Protein AF-A0A561TZQ8-F1 (afdb_monomer)

Foldseek 3Di:
DDPWDDDPPDDCVQPNTPDDDDDDQWQDAPCDDPCQVVLNRVPGPRTDGLNPDPPQHPPDPDHHGDDRPDDDDPD

Nearest PDB structures (foldseek):
  3s2e-assembly2_C  TM=8.878E-01  e=4.574E-02  Cupriavidus pinatubonensis JMP134
  6z42-assembly1_B  TM=8.289E-01  e=6.663E-02  Halomonas elongata DSM 2581
  6k3g-assembly1_B  TM=8.745E-01  e=9.707E-02  Catharanthus roseus
  1uuf-assembly1_A-2  TM=7.993E-01  e=2.221E-01  Escherichia coli K-12
  5h82-assembly1_A  TM=6.204E-01  e=1.414E-01  Catharanthus roseus

Secondary structure (DSSP, 8-state):
-------TTS-TTT--TT------SEEE--S-SHHHHTT-GGG-TT-EESSSSSSSSSSSS----PPPS------

InterPro domains:
  IPR011032 GroES-like superfamily [SSF50129] (5-61)
  IPR013154 Alcohol dehydrogenase-like, N-terminal [PF08240] (12-61)

pLDDT: mean 81.27, std 14.27, range [43.28, 95.56]

Solvent-accessible surface area (backbone atoms only — not comparable to full-atom values): 5190 Å² total; per-residue (Å²): 134,85,88,74,76,74,61,94,88,56,59,58,92,81,56,48,77,88,63,91,78,87,82,58,62,55,26,29,50,76,75,70,48,72,38,32,74,70,66,37,44,88,69,33,92,64,42,39,48,26,74,80,59,94,68,84,27,81,93,52,99,72,76,80,65,52,90,54,86,76,86,70,85,85,125

Mean predicted aligned error: 6.2 Å

Organism: NCBI:txid1181886

Sequence (75 aa):
MSWEAAGDAVDTSQIAVGDHVGVGAIAGSCMRCEFCLAGQPQFCARKHDTALRGHRGGFAHSERSSPCARWSPIS

Structure (mmCIF, N/CA/C/O backbone):
data_AF-A0A561TZQ8-F1
#
_entry.id   AF-A0A561TZQ8-F1
#
loop_
_atom_site.group_PDB
_atom_site.id
_atom_site.type_symbol
_atom_site.label_atom_id
_atom_site.label_alt_id
_atom_site.label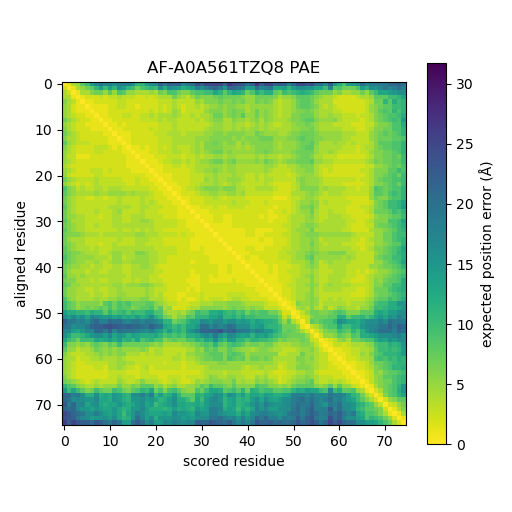_comp_id
_atom_site.label_asym_id
_atom_site.label_entity_id
_atom_site.label_seq_id
_atom_site.pdbx_PDB_ins_code
_atom_site.Cartn_x
_atom_site.Cartn_y
_atom_site.Cartn_z
_atom_site.occupancy
_atom_site.B_iso_or_equiv
_atom_site.auth_seq_id
_atom_site.auth_comp_id
_atom_site.auth_asym_id
_atom_site.auth_atom_id
_atom_site.pdbx_PDB_model_num
ATOM 1 N N . MET A 1 1 ? -24.558 -6.222 -8.548 1.00 48.91 1 MET A N 1
ATOM 2 C CA . MET A 1 1 ? -23.396 -6.992 -8.052 1.00 48.91 1 MET A CA 1
ATOM 3 C C . MET A 1 1 ? -22.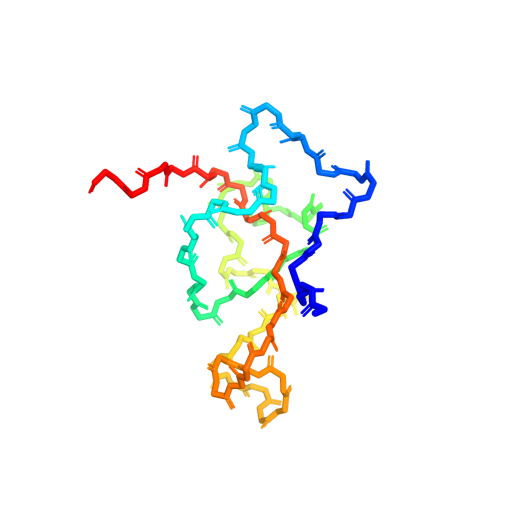345 -5.971 -7.651 1.00 48.91 1 MET A C 1
ATOM 5 O O . MET A 1 1 ? -21.920 -5.231 -8.529 1.00 48.91 1 MET A O 1
ATOM 9 N N . SER A 1 2 ? -22.033 -5.838 -6.357 1.00 69.19 2 SER A N 1
ATOM 10 C CA . SER A 1 2 ? -20.949 -4.947 -5.904 1.00 69.19 2 SER A CA 1
ATOM 11 C C . SER A 1 2 ? -19.608 -5.624 -6.201 1.00 69.19 2 SER A C 1
ATOM 13 O O . SER A 1 2 ? -19.477 -6.839 -6.049 1.00 69.19 2 SER A O 1
ATOM 15 N N . TRP A 1 3 ? -18.665 -4.850 -6.732 1.00 78.69 3 TRP A N 1
ATOM 16 C CA . TRP A 1 3 ? -17.329 -5.283 -7.156 1.00 78.69 3 TRP A CA 1
ATOM 17 C C . TRP A 1 3 ? -16.253 -4.926 -6.117 1.00 78.69 3 TRP A C 1
ATOM 19 O O . TRP A 1 3 ? -15.068 -5.175 -6.340 1.00 78.69 3 TRP A O 1
ATOM 29 N N . GLU A 1 4 ? -16.666 -4.360 -4.984 1.00 91.38 4 GLU A N 1
ATOM 30 C CA . GLU A 1 4 ? -15.803 -3.916 -3.896 1.00 91.38 4 GLU A CA 1
ATOM 31 C C . GLU A 1 4 ? -15.662 -5.029 -2.854 1.00 91.38 4 GLU A C 1
ATOM 33 O O . GLU A 1 4 ? -16.626 -5.719 -2.520 1.00 91.38 4 GLU A O 1
ATOM 38 N N . ALA A 1 5 ? -14.451 -5.219 -2.334 1.00 91.44 5 ALA A N 1
ATOM 39 C CA . ALA A 1 5 ? -14.185 -6.238 -1.328 1.00 91.44 5 ALA A CA 1
ATOM 40 C C . ALA A 1 5 ? -12.995 -5.850 -0.448 1.00 91.44 5 ALA A C 1
ATOM 42 O O . ALA A 1 5 ? -11.989 -5.341 -0.944 1.00 91.44 5 ALA A O 1
ATOM 43 N N . ALA A 1 6 ? -13.090 -6.173 0.841 1.00 91.19 6 ALA A N 1
ATOM 44 C CA . ALA A 1 6 ? -11.970 -6.167 1.772 1.00 91.19 6 ALA A CA 1
ATOM 45 C C . ALA A 1 6 ? -11.470 -7.607 1.967 1.00 91.19 6 ALA A C 1
ATOM 47 O O . ALA A 1 6 ? -12.270 -8.538 2.048 1.00 91.19 6 ALA A O 1
ATOM 48 N N . GLY A 1 7 ? -10.150 -7.802 2.000 1.00 89.12 7 GLY A N 1
ATOM 49 C CA . GLY A 1 7 ? -9.569 -9.106 2.332 1.00 89.12 7 GLY A CA 1
ATOM 50 C C . GLY A 1 7 ? -9.634 -9.383 3.834 1.00 89.12 7 GLY A C 1
ATOM 51 O O . GLY A 1 7 ? -9.655 -8.447 4.626 1.00 89.12 7 GLY A O 1
ATOM 52 N N . ASP A 1 8 ? -9.572 -10.653 4.231 1.00 92.38 8 ASP A N 1
ATOM 53 C CA . ASP A 1 8 ? -9.752 -11.079 5.634 1.00 92.38 8 ASP A CA 1
ATOM 54 C C . ASP A 1 8 ? -8.745 -10.462 6.623 1.00 92.38 8 ASP A C 1
ATOM 56 O O . ASP A 1 8 ? -9.007 -10.376 7.817 1.00 92.38 8 ASP A O 1
ATOM 60 N N . ALA A 1 9 ? -7.579 -10.035 6.129 1.00 88.75 9 ALA A N 1
ATOM 61 C CA . ALA A 1 9 ? -6.530 -9.407 6.931 1.00 88.75 9 ALA A CA 1
ATOM 62 C C . ALA A 1 9 ? -6.665 -7.873 7.046 1.00 88.75 9 ALA A C 1
ATOM 64 O O . ALA A 1 9 ? -5.789 -7.231 7.625 1.00 88.75 9 ALA A O 1
ATOM 65 N N . VAL A 1 10 ? -7.699 -7.269 6.451 1.00 88.06 10 VAL A N 1
ATOM 66 C CA . VAL A 1 10 ? -7.932 -5.819 6.505 1.00 88.06 10 VAL A CA 1
ATOM 67 C C . VAL A 1 10 ? -8.590 -5.449 7.831 1.00 88.06 10 VAL A C 1
ATOM 69 O O . VAL 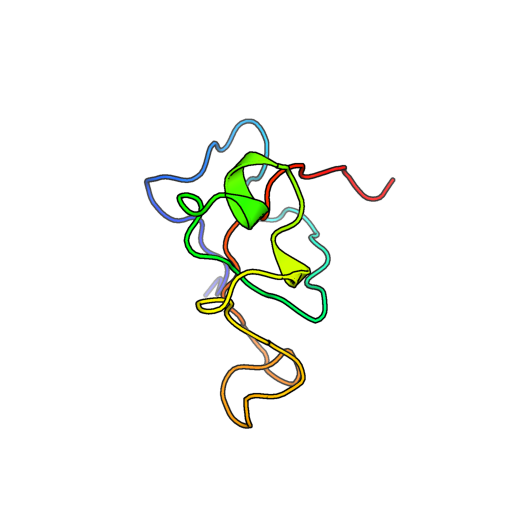A 1 10 ? -9.607 -6.022 8.217 1.00 88.06 10 VAL A O 1
ATOM 72 N N . ASP A 1 11 ? -8.030 -4.451 8.513 1.00 89.50 11 ASP A N 1
ATOM 73 C CA . ASP A 1 11 ? -8.664 -3.842 9.679 1.00 89.50 11 ASP A CA 1
ATOM 74 C C . ASP A 1 11 ? -9.837 -2.953 9.240 1.00 89.50 11 ASP A C 1
ATOM 76 O O . ASP A 1 11 ? -9.660 -1.814 8.799 1.00 89.50 11 ASP A O 1
ATOM 80 N N . THR A 1 12 ? -11.048 -3.493 9.377 1.00 89.25 12 THR A N 1
ATOM 81 C CA . THR A 1 12 ? -12.298 -2.820 8.987 1.00 89.25 12 THR A CA 1
ATOM 82 C C . THR A 1 12 ? -12.651 -1.602 9.839 1.00 89.25 12 THR A C 1
ATOM 84 O O . THR A 1 12 ? -13.535 -0.841 9.457 1.00 89.25 12 THR A O 1
ATOM 87 N N . SER A 1 13 ? -11.955 -1.372 10.959 1.00 89.12 13 SER A N 1
ATOM 88 C CA . SER A 1 13 ? -12.097 -0.127 11.725 1.00 89.12 13 SER A CA 1
ATOM 89 C C . SER A 1 13 ? -11.357 1.054 11.088 1.00 89.12 13 SER A C 1
ATOM 91 O O . SER A 1 13 ? -11.653 2.203 11.410 1.00 89.12 13 SER A O 1
ATOM 93 N N . GLN A 1 14 ? -10.410 0.776 10.184 1.00 86.12 14 GLN A N 1
ATOM 94 C CA . GLN A 1 14 ? -9.653 1.788 9.446 1.00 86.12 14 GLN A CA 1
ATOM 95 C C . GLN A 1 14 ? -10.149 1.951 8.010 1.00 86.12 14 GLN A C 1
ATOM 97 O O . GLN A 1 14 ? -10.173 3.069 7.511 1.00 86.12 14 GLN A O 1
ATOM 102 N N . ILE A 1 15 ? -10.490 0.847 7.335 1.00 87.12 15 ILE A N 1
ATOM 103 C CA . ILE A 1 15 ? -10.956 0.855 5.943 1.00 87.12 15 ILE A CA 1
ATOM 104 C C . ILE A 1 15 ? -12.047 -0.203 5.775 1.00 87.12 15 ILE A C 1
ATOM 106 O O . ILE A 1 15 ? -11.790 -1.396 5.956 1.00 87.12 15 ILE A O 1
ATOM 110 N N . ALA A 1 16 ? -13.239 0.216 5.369 1.00 89.69 16 ALA A N 1
ATOM 111 C CA . ALA A 1 16 ? -14.389 -0.641 5.122 1.00 89.69 16 ALA A CA 1
ATOM 112 C C . ALA A 1 16 ? -14.799 -0.651 3.640 1.00 89.69 16 ALA A C 1
ATOM 114 O O . ALA A 1 16 ? -14.410 0.194 2.834 1.00 89.69 16 ALA A O 1
ATOM 115 N N . VAL A 1 17 ? -15.607 -1.644 3.258 1.00 92.44 17 VAL A N 1
ATOM 116 C CA . VAL A 1 17 ? -16.220 -1.676 1.923 1.00 92.44 17 VAL A CA 1
ATOM 117 C C . VAL A 1 17 ? -17.160 -0.477 1.778 1.00 92.44 17 VAL A C 1
ATOM 119 O O . VAL A 1 17 ? -18.031 -0.277 2.621 1.00 92.44 17 VAL A O 1
ATOM 122 N N . GLY A 1 18 ? -16.990 0.286 0.697 1.00 92.00 18 GLY A N 1
ATOM 123 C CA . GLY A 1 18 ? -17.712 1.534 0.435 1.00 92.00 18 GLY A CA 1
ATOM 124 C C . GLY A 1 18 ? -16.900 2.800 0.728 1.00 92.00 18 GLY A C 1
ATOM 125 O O . GLY A 1 18 ? -17.305 3.877 0.295 1.00 92.00 18 GLY A O 1
ATOM 126 N N . ASP A 1 19 ? -15.746 2.688 1.394 1.00 90.56 19 ASP A N 1
ATOM 127 C CA . ASP A 1 19 ? -14.861 3.833 1.607 1.00 90.56 19 ASP A CA 1
ATOM 128 C C . ASP A 1 19 ? -14.194 4.279 0.301 1.00 90.56 19 ASP A C 1
ATOM 130 O O . ASP A 1 19 ? -13.678 3.476 -0.484 1.00 90.56 19 ASP A O 1
ATOM 134 N N . HIS A 1 20 ? -14.136 5.595 0.094 1.00 89.31 20 HIS A N 1
ATOM 135 C CA . HIS A 1 20 ? -13.344 6.180 -0.979 1.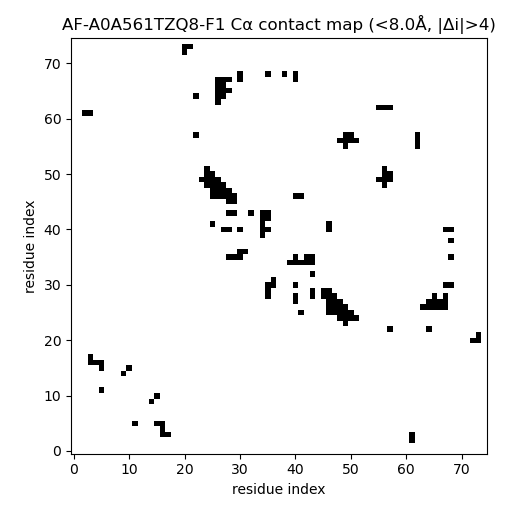00 89.31 20 HIS A CA 1
ATOM 136 C C . HIS A 1 20 ? -11.867 6.213 -0.581 1.00 89.31 20 HIS A C 1
ATOM 138 O O . HIS A 1 20 ? -11.482 6.844 0.403 1.00 89.31 20 HIS A O 1
ATOM 144 N N . VAL A 1 21 ? -11.024 5.555 -1.376 1.00 88.06 21 VAL A N 1
ATOM 145 C CA . VAL A 1 21 ? -9.577 5.480 -1.147 1.00 88.06 21 VAL A CA 1
ATOM 146 C C . VAL A 1 21 ? -8.806 5.937 -2.379 1.00 88.06 21 VAL A C 1
ATOM 148 O O . VAL A 1 21 ? -9.201 5.678 -3.513 1.00 88.06 21 VAL A O 1
ATOM 151 N N . GLY A 1 22 ? -7.685 6.622 -2.156 1.00 85.94 22 GLY A N 1
ATOM 152 C CA . GLY A 1 22 ? -6.752 6.985 -3.218 1.00 85.94 22 GLY A CA 1
ATOM 153 C C . GLY A 1 22 ? -5.708 5.891 -3.427 1.00 85.94 22 GLY A C 1
ATOM 154 O O . GLY A 1 22 ? -5.030 5.495 -2.478 1.00 85.94 22 GLY A O 1
ATOM 155 N N . VAL A 1 23 ? -5.533 5.440 -4.668 1.00 86.38 23 VAL A N 1
ATOM 156 C CA . VAL A 1 23 ? -4.456 4.518 -5.049 1.00 86.38 23 VAL A CA 1
ATOM 157 C C . VAL A 1 23 ? -3.378 5.298 -5.797 1.00 86.38 23 VAL A C 1
ATOM 159 O O . VAL A 1 23 ? -3.617 5.890 -6.847 1.00 86.38 23 VAL A O 1
ATOM 162 N N . GLY A 1 24 ? -2.177 5.341 -5.217 1.00 85.50 24 GLY A N 1
ATOM 163 C CA . GLY A 1 24 ? -1.025 6.027 -5.800 1.00 85.50 24 GLY A CA 1
ATOM 164 C C . GLY A 1 24 ? -0.275 5.172 -6.822 1.00 85.50 24 GLY A C 1
ATOM 165 O O . GLY A 1 24 ? -0.720 4.098 -7.219 1.00 85.50 24 GLY A O 1
ATOM 166 N N . ALA A 1 25 ? 0.930 5.616 -7.198 1.00 86.31 25 ALA A N 1
ATOM 167 C CA . ALA A 1 25 ? 1.809 4.906 -8.138 1.00 86.31 25 ALA A CA 1
ATOM 168 C C . ALA A 1 25 ? 2.246 3.503 -7.662 1.00 86.31 25 ALA A C 1
ATOM 170 O O . ALA A 1 25 ? 2.743 2.701 -8.456 1.00 86.31 25 ALA A O 1
ATOM 171 N N . ILE A 1 26 ? 2.071 3.214 -6.370 1.00 87.50 26 ILE A N 1
ATOM 172 C CA . ILE A 1 26 ? 2.436 1.963 -5.714 1.00 87.50 26 ILE A CA 1
ATOM 173 C C . ILE A 1 26 ? 1.189 1.415 -5.019 1.00 87.50 26 ILE A C 1
ATOM 175 O O . ILE A 1 26 ? 0.686 2.028 -4.083 1.00 87.50 26 ILE A O 1
ATOM 179 N N . ALA A 1 27 ? 0.726 0.246 -5.458 1.00 87.75 27 ALA A N 1
ATOM 180 C CA . ALA A 1 27 ? -0.389 -0.493 -4.866 1.00 87.75 27 ALA A CA 1
ATOM 181 C C . ALA A 1 27 ? 0.042 -1.417 -3.721 1.00 87.75 27 ALA A C 1
ATOM 183 O O . ALA A 1 27 ? -0.801 -2.035 -3.085 1.00 87.75 27 ALA A O 1
ATOM 184 N N . GLY A 1 28 ? 1.339 -1.596 -3.466 1.00 89.00 28 GLY A N 1
ATOM 185 C CA . GLY A 1 28 ? 1.777 -2.470 -2.382 1.00 89.00 28 GLY A CA 1
ATOM 186 C C . GLY A 1 28 ? 3.282 -2.624 -2.255 1.00 89.00 28 GLY A C 1
ATOM 187 O O . GLY A 1 28 ? 4.045 -2.313 -3.169 1.00 89.00 28 GLY A O 1
ATOM 188 N N . SER A 1 29 ? 3.719 -3.156 -1.116 1.00 90.50 29 SER A N 1
ATOM 189 C CA . SER A 1 29 ? 5.121 -3.485 -0.837 1.00 90.50 29 SER A CA 1
ATOM 190 C C . SER A 1 29 ? 5.229 -4.783 -0.029 1.00 90.50 29 SER A C 1
ATOM 192 O O . SER A 1 29 ? 4.218 -5.359 0.367 1.00 90.50 29 SER A O 1
ATOM 194 N N . CYS A 1 30 ? 6.447 -5.275 0.222 1.00 92.06 30 CYS A N 1
ATOM 195 C CA . CYS A 1 30 ? 6.636 -6.536 0.952 1.00 92.06 30 CYS A CA 1
ATOM 196 C C . CYS A 1 30 ? 6.375 -6.439 2.464 1.00 92.06 30 CYS A C 1
ATOM 198 O O . CYS A 1 30 ? 6.315 -7.478 3.124 1.00 92.06 30 CYS A O 1
ATOM 200 N N . MET A 1 31 ? 6.285 -5.216 3.003 1.00 90.06 31 MET A N 1
ATOM 201 C CA . MET A 1 31 ? 6.036 -4.910 4.419 1.00 90.06 31 MET A CA 1
ATOM 202 C C . MET A 1 31 ? 7.024 -5.555 5.409 1.00 90.06 31 MET A C 1
ATOM 204 O O . MET A 1 31 ? 6.713 -5.707 6.584 1.00 90.06 31 MET A O 1
ATOM 208 N N . ARG A 1 32 ? 8.222 -5.941 4.945 1.00 93.00 32 ARG A N 1
ATOM 209 C CA . ARG A 1 32 ? 9.218 -6.652 5.772 1.00 93.00 32 ARG A CA 1
ATOM 210 C C . ARG A 1 32 ? 10.678 -6.249 5.564 1.00 93.00 32 ARG A C 1
ATOM 212 O O . ARG A 1 32 ? 11.521 -6.663 6.347 1.00 93.00 32 ARG A O 1
ATOM 219 N N . CYS A 1 33 ? 11.007 -5.531 4.489 1.00 94.69 33 CYS A N 1
ATOM 220 C CA . CYS A 1 33 ? 12.381 -5.076 4.262 1.00 94.69 33 CYS A CA 1
ATOM 221 C C . CYS A 1 33 ? 12.665 -3.790 5.044 1.00 94.69 33 CYS A C 1
ATOM 223 O O . CYS A 1 33 ? 11.733 -3.097 5.448 1.00 94.69 33 CYS A O 1
ATOM 225 N N . GLU A 1 34 ? 13.941 -3.441 5.185 1.00 95.56 34 GLU A N 1
ATOM 226 C CA . GLU A 1 34 ? 14.399 -2.235 5.890 1.00 95.56 34 GLU A CA 1
ATOM 227 C C . GLU A 1 34 ? 13.679 -0.961 5.433 1.00 95.56 34 GLU A C 1
ATOM 229 O O . GLU A 1 34 ? 13.180 -0.217 6.266 1.00 95.56 34 GLU A O 1
ATOM 234 N N . PHE A 1 35 ? 13.493 -0.770 4.124 1.00 94.06 35 PHE A N 1
ATOM 235 C CA . PHE A 1 35 ? 12.749 0.373 3.592 1.00 94.06 35 PHE A CA 1
ATOM 236 C C . PHE A 1 35 ? 11.277 0.375 4.004 1.00 94.06 35 PHE A C 1
ATOM 238 O O . PHE A 1 35 ? 10.746 1.412 4.380 1.00 94.06 35 PHE A O 1
ATOM 245 N N . CYS A 1 36 ? 10.600 -0.777 3.970 1.00 91.38 36 CYS A N 1
ATOM 246 C CA . CYS A 1 36 ? 9.206 -0.861 4.403 1.00 91.38 36 CYS A CA 1
ATOM 247 C C . CYS A 1 36 ? 9.073 -0.565 5.900 1.00 91.38 36 CYS A C 1
ATOM 249 O O . CYS A 1 36 ? 8.182 0.182 6.295 1.00 91.38 36 CYS A O 1
ATOM 251 N N . LEU A 1 37 ? 9.966 -1.128 6.718 1.00 90.75 37 LEU A N 1
ATOM 252 C CA . LEU A 1 37 ? 9.965 -0.936 8.169 1.00 90.75 37 LEU A CA 1
ATOM 253 C C . LEU A 1 37 ? 10.366 0.494 8.561 1.00 90.75 37 LEU A C 1
ATOM 255 O O . LEU A 1 37 ? 9.860 1.018 9.547 1.00 90.75 37 LEU A O 1
ATOM 259 N N . ALA A 1 38 ? 11.198 1.153 7.752 1.00 92.75 38 ALA A N 1
ATOM 260 C CA . ALA A 1 38 ? 11.552 2.564 7.892 1.00 92.75 38 ALA A CA 1
ATOM 261 C C . ALA A 1 38 ? 10.463 3.531 7.379 1.00 92.75 38 ALA A C 1
ATOM 263 O O . ALA A 1 38 ? 10.677 4.741 7.371 1.00 92.75 38 ALA A O 1
ATOM 264 N N . GLY A 1 39 ? 9.307 3.032 6.921 1.00 90.12 39 GLY A N 1
ATOM 265 C CA . GLY A 1 39 ? 8.233 3.874 6.379 1.00 90.12 39 GLY A CA 1
ATOM 266 C C . GLY A 1 39 ? 8.536 4.451 4.992 1.00 90.12 39 GLY A C 1
ATOM 267 O O . GLY A 1 39 ? 7.953 5.455 4.597 1.00 90.12 39 GLY A O 1
ATOM 268 N N . GLN A 1 40 ? 9.438 3.818 4.241 1.00 91.94 40 GLN A N 1
ATOM 269 C CA . GLN A 1 40 ? 9.850 4.203 2.890 1.00 91.94 40 GLN A CA 1
ATOM 270 C C . GLN A 1 40 ? 9.530 3.111 1.843 1.00 91.94 40 GLN A C 1
ATOM 272 O O . GLN A 1 40 ? 10.418 2.660 1.108 1.00 91.94 40 GLN A O 1
ATOM 277 N N . PRO A 1 41 ? 8.270 2.647 1.730 1.00 88.25 41 PRO A N 1
ATOM 278 C CA . PRO A 1 41 ? 7.899 1.549 0.834 1.00 88.25 41 PRO A CA 1
ATOM 279 C C . PRO A 1 41 ? 8.191 1.825 -0.654 1.00 88.25 41 PRO A C 1
ATOM 281 O O . PRO A 1 41 ? 8.322 0.874 -1.425 1.00 88.25 41 PRO A O 1
ATOM 284 N N . GLN A 1 42 ? 8.380 3.085 -1.064 1.00 89.19 42 GLN A N 1
ATOM 285 C CA . GLN A 1 42 ? 8.783 3.466 -2.424 1.00 89.19 42 GLN A CA 1
ATOM 286 C C . GLN A 1 42 ? 10.131 2.881 -2.870 1.00 89.19 42 GLN A C 1
ATOM 288 O O . GLN A 1 42 ? 10.338 2.603 -4.059 1.00 89.19 42 GLN A O 1
ATOM 293 N N . PHE A 1 43 ? 11.027 2.623 -1.915 1.00 92.69 43 PHE A N 1
ATOM 294 C CA . PHE A 1 43 ? 12.336 2.020 -2.170 1.00 92.69 43 PHE A CA 1
ATOM 295 C C . PHE A 1 43 ? 12.321 0.493 -2.061 1.00 92.69 43 PHE A C 1
ATOM 297 O O . PHE A 1 43 ? 13.338 -0.158 -2.288 1.00 92.69 43 PHE A O 1
ATOM 304 N N . CYS A 1 44 ? 11.166 -0.118 -1.781 1.00 91.88 44 CYS A N 1
ATOM 305 C CA . CYS A 1 44 ? 11.049 -1.567 -1.770 1.00 91.88 44 CYS A CA 1
ATOM 306 C C . CYS A 1 44 ? 11.348 -2.141 -3.166 1.00 91.88 44 CYS A C 1
ATOM 308 O O . CYS A 1 44 ? 10.681 -1.815 -4.151 1.00 91.88 44 CYS A O 1
ATOM 310 N N . ALA A 1 45 ? 12.310 -3.063 -3.249 1.00 92.69 45 ALA A N 1
ATOM 311 C CA . ALA A 1 45 ? 12.625 -3.789 -4.484 1.00 92.69 45 ALA A CA 1
ATOM 312 C C . ALA A 1 45 ? 11.487 -4.727 -4.940 1.00 92.69 45 ALA A C 1
ATOM 314 O O . ALA A 1 45 ? 11.452 -5.173 -6.084 1.00 92.69 45 ALA A O 1
ATOM 315 N N . ARG A 1 46 ? 10.551 -5.042 -4.035 1.00 91.06 46 ARG A N 1
ATOM 316 C CA . ARG A 1 46 ? 9.397 -5.929 -4.251 1.00 91.06 46 ARG A CA 1
ATOM 317 C C . ARG A 1 46 ? 8.069 -5.162 -4.287 1.00 91.06 46 ARG 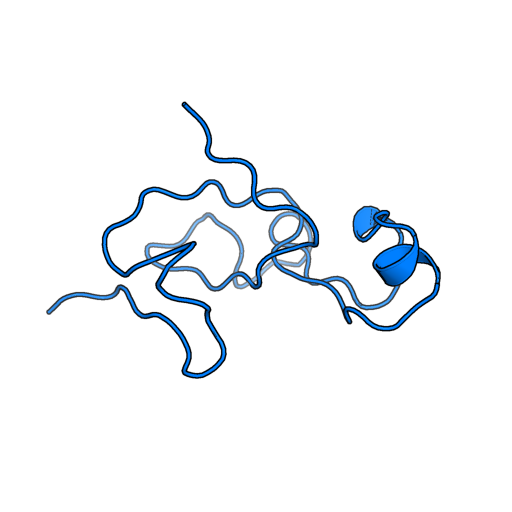A C 1
ATOM 319 O O . ARG A 1 46 ? 7.032 -5.750 -3.996 1.00 91.06 46 ARG A O 1
ATOM 326 N N . LYS A 1 47 ? 8.097 -3.861 -4.593 1.00 89.06 47 LYS A N 1
ATOM 327 C CA . LYS A 1 47 ? 6.881 -3.052 -4.713 1.00 89.06 47 LYS A CA 1
ATOM 328 C C . LYS A 1 47 ? 6.002 -3.486 -5.890 1.00 89.06 47 LYS A C 1
ATOM 330 O O . LYS A 1 47 ? 6.487 -4.007 -6.896 1.00 89.06 47 LYS A O 1
ATOM 335 N N . HIS A 1 48 ? 4.703 -3.262 -5.739 1.00 87.12 48 HIS A N 1
ATOM 336 C CA . HIS A 1 48 ? 3.695 -3.438 -6.774 1.00 87.12 48 HIS A CA 1
ATOM 337 C C . HIS A 1 48 ? 3.357 -2.073 -7.372 1.00 87.12 48 HIS A C 1
ATOM 339 O O . HIS A 1 48 ? 2.584 -1.321 -6.788 1.00 87.12 48 HIS A O 1
ATOM 345 N N . ASP A 1 49 ? 3.950 -1.744 -8.518 1.00 84.88 49 ASP A N 1
ATOM 346 C CA . ASP A 1 49 ? 3.699 -0.475 -9.207 1.00 84.88 49 ASP A CA 1
ATOM 347 C C . ASP A 1 49 ? 2.389 -0.531 -10.007 1.00 84.88 49 ASP A C 1
ATOM 349 O O . ASP A 1 49 ? 2.215 -1.407 -10.858 1.00 84.88 49 ASP A O 1
ATOM 353 N N . THR A 1 50 ? 1.488 0.424 -9.777 1.00 78.44 50 THR A N 1
ATOM 354 C CA . THR A 1 50 ? 0.262 0.606 -10.578 1.00 78.44 50 THR A CA 1
ATOM 355 C C . THR A 1 50 ? 0.545 1.359 -11.873 1.00 78.44 50 THR A C 1
ATOM 357 O O . THR A 1 50 ? -0.106 1.113 -12.885 1.00 78.44 50 THR A O 1
ATOM 360 N N . ALA A 1 51 ? 1.541 2.252 -11.860 1.00 71.06 51 ALA A N 1
ATOM 361 C CA . ALA A 1 51 ? 1.850 3.137 -12.980 1.00 71.06 51 ALA A CA 1
ATOM 362 C C . ALA A 1 51 ? 2.765 2.499 -14.042 1.00 71.06 51 ALA A C 1
ATOM 364 O O . ALA A 1 51 ? 2.699 2.868 -15.210 1.00 71.06 51 ALA A O 1
ATOM 365 N N . LEU A 1 52 ? 3.633 1.555 -13.654 1.00 66.81 52 LEU A N 1
ATOM 366 C CA . LEU 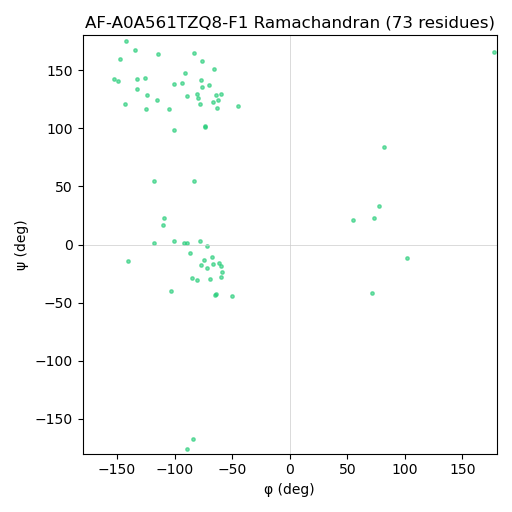A 1 52 ? 4.787 1.148 -14.475 1.00 66.81 52 LEU A CA 1
ATOM 367 C C . LEU A 1 52 ? 4.785 -0.325 -14.927 1.00 66.81 52 LEU A C 1
ATOM 369 O O . LEU A 1 52 ? 5.722 -0.747 -15.600 1.00 66.81 52 LEU A O 1
ATOM 373 N N . ARG A 1 53 ? 3.760 -1.130 -14.598 1.00 62.03 53 ARG A N 1
ATOM 374 C CA . ARG A 1 53 ? 3.738 -2.585 -14.892 1.00 62.03 53 ARG A CA 1
ATOM 375 C C . ARG A 1 53 ? 2.747 -3.063 -15.963 1.00 62.03 53 ARG A C 1
ATOM 377 O O . ARG A 1 53 ? 2.509 -4.264 -16.062 1.00 62.03 53 ARG A O 1
ATOM 384 N N . GLY A 1 54 ? 2.225 -2.166 -16.803 1.00 61.78 54 GLY A N 1
ATOM 385 C CA . GLY A 1 54 ? 1.516 -2.488 -18.056 1.00 61.78 54 GLY A CA 1
ATOM 386 C C . GLY A 1 54 ? 0.113 -3.104 -17.922 1.00 61.78 54 GLY A C 1
ATOM 387 O O . GLY A 1 54 ? -0.793 -2.710 -18.650 1.00 61.78 54 GLY A O 1
ATOM 388 N N . HIS A 1 55 ? -0.104 -4.037 -16.991 1.00 56.78 55 HIS A N 1
ATOM 389 C CA . HIS A 1 55 ? -1.382 -4.720 -16.767 1.00 56.78 55 HIS A CA 1
ATOM 390 C C . HIS A 1 55 ? -1.703 -4.716 -15.264 1.00 56.78 55 HIS A C 1
ATOM 392 O O . HIS A 1 55 ? -0.840 -5.082 -14.466 1.00 56.78 55 HIS A O 1
ATOM 398 N N . ARG A 1 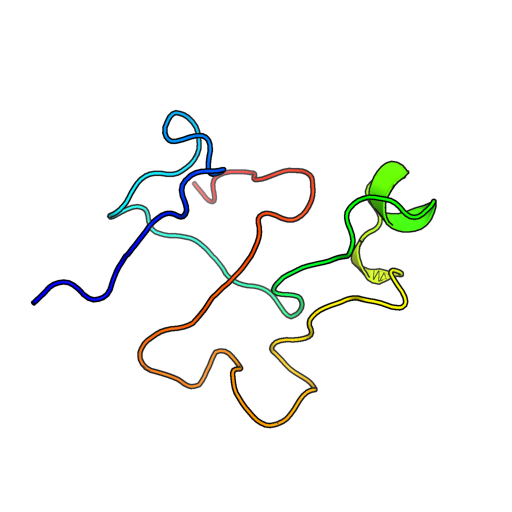56 ? -2.949 -4.369 -14.889 1.00 65.25 56 ARG A N 1
ATOM 399 C CA . ARG A 1 56 ? -3.437 -4.184 -13.494 1.00 65.25 56 ARG A CA 1
ATOM 400 C C . ARG A 1 56 ? -3.031 -2.858 -12.820 1.00 65.25 56 ARG A C 1
ATOM 402 O O . ARG A 1 56 ? -2.808 -2.829 -11.614 1.00 65.25 56 ARG A O 1
ATOM 409 N N . GLY A 1 57 ? -2.922 -1.787 -13.605 1.00 72.19 57 GLY A N 1
ATOM 410 C CA . GLY A 1 57 ? -2.865 -0.412 -13.095 1.00 72.19 57 GLY A CA 1
ATOM 411 C C . GLY A 1 57 ? -4.258 0.214 -12.957 1.00 72.19 57 GLY A C 1
ATOM 412 O O . GLY A 1 57 ? -5.255 -0.439 -13.259 1.00 72.19 57 GLY A O 1
ATOM 413 N N . GLY A 1 58 ? -4.314 1.495 -12.587 1.00 75.94 58 GLY A N 1
ATOM 414 C CA . GLY A 1 58 ? -5.572 2.208 -12.307 1.00 75.94 58 GLY A CA 1
ATOM 415 C C . GLY A 1 58 ? -6.454 2.551 -13.511 1.00 75.94 58 GLY A C 1
ATOM 416 O O . GLY A 1 58 ? -7.545 3.081 -13.345 1.00 75.94 58 GLY A O 1
ATOM 417 N N . PHE A 1 59 ? -6.044 2.216 -14.738 1.00 82.75 59 PHE A N 1
ATOM 418 C CA . PHE A 1 59 ? -6.898 2.322 -15.929 1.00 82.75 59 PHE A CA 1
ATOM 419 C C . PHE A 1 59 ? -7.798 1.082 -16.073 1.00 82.75 59 PHE A C 1
ATOM 421 O O . PHE A 1 59 ? -7.761 0.378 -17.084 1.00 82.75 59 PHE A O 1
ATOM 428 N N . ALA A 1 60 ? -8.563 0.776 -15.027 1.00 82.25 60 ALA A N 1
ATOM 429 C CA . ALA A 1 60 ? -9.464 -0.369 -14.946 1.00 82.25 60 ALA A CA 1
ATOM 4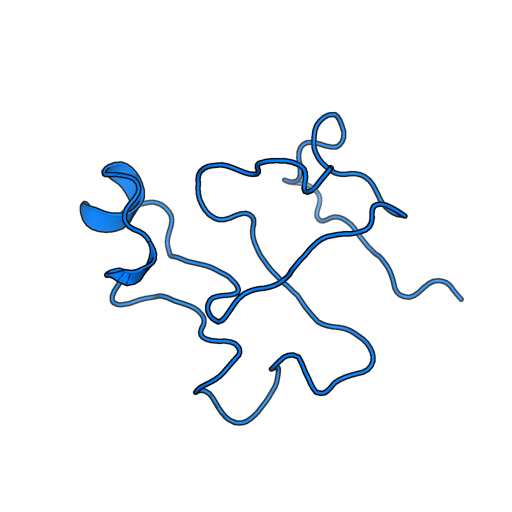30 C C . ALA A 1 60 ? -10.697 -0.027 -14.095 1.00 82.25 60 ALA A C 1
ATOM 432 O O . ALA A 1 60 ? -10.664 0.885 -13.280 1.00 82.25 60 ALA A O 1
ATOM 433 N N . HIS A 1 61 ? -11.782 -0.790 -14.255 1.00 84.19 61 HIS A N 1
ATOM 434 C CA . HIS A 1 61 ? -13.001 -0.620 -13.449 1.00 84.19 61 HIS A CA 1
ATOM 435 C C . HIS A 1 61 ? -12.836 -1.098 -11.993 1.00 84.19 61 HIS A C 1
ATOM 437 O O . HIS A 1 61 ? -13.616 -0.736 -11.122 1.00 84.19 61 HIS A O 1
ATOM 443 N N . SER A 1 62 ? -11.840 -1.946 -11.726 1.00 85.56 62 SER A N 1
ATOM 444 C CA . SER A 1 62 ? -11.513 -2.425 -10.384 1.00 85.56 62 SER A CA 1
ATOM 445 C C . SER A 1 62 ? -10.022 -2.705 -10.285 1.00 85.56 62 SER A C 1
ATOM 447 O O . SER A 1 62 ? -9.443 -3.303 -11.198 1.00 85.56 62 SER A O 1
ATOM 449 N N . GLU A 1 63 ? -9.431 -2.371 -9.149 1.00 84.88 63 GLU A N 1
ATOM 450 C CA . GLU A 1 63 ? -8.022 -2.604 -8.856 1.00 84.88 63 GLU A CA 1
ATOM 451 C C . GLU A 1 63 ? -7.840 -3.183 -7.451 1.00 84.88 63 GLU A C 1
ATOM 453 O O . GLU A 1 63 ? -8.777 -3.252 -6.657 1.00 84.88 63 GLU A O 1
ATOM 458 N N . ARG A 1 64 ? -6.635 -3.675 -7.156 1.00 87.19 64 ARG A N 1
ATOM 459 C CA . ARG A 1 64 ? -6.288 -4.224 -5.841 1.00 87.19 64 ARG A CA 1
ATOM 460 C C . ARG A 1 64 ? -5.077 -3.479 -5.313 1.00 87.19 64 ARG A C 1
ATOM 462 O O . ARG A 1 64 ? -4.060 -3.420 -5.999 1.00 87.19 64 ARG A O 1
ATOM 469 N N . SER A 1 65 ? -5.178 -2.991 -4.085 1.00 85.94 65 SER A N 1
ATOM 470 C CA . SER A 1 65 ? -4.083 -2.347 -3.368 1.00 85.94 65 SER A CA 1
ATOM 471 C C . SER A 1 65 ? -3.992 -2.924 -1.964 1.00 85.94 65 SER A C 1
ATOM 473 O O . SER A 1 65 ? -5.009 -3.207 -1.333 1.00 85.94 65 SER A O 1
ATOM 475 N N . SER A 1 66 ? -2.774 -3.100 -1.469 1.00 84.56 66 SER A N 1
ATOM 476 C CA . SER A 1 66 ? -2.518 -3.274 -0.049 1.00 84.56 66 SER A CA 1
ATOM 477 C C . SER A 1 66 ? -2.265 -1.913 0.602 1.00 84.56 66 SER A C 1
ATOM 479 O O . SER A 1 66 ? -1.721 -1.006 -0.038 1.00 84.56 66 SER A O 1
ATOM 481 N N . PRO A 1 67 ? -2.653 -1.741 1.875 1.00 73.69 67 PRO A N 1
ATOM 482 C CA . PRO A 1 67 ? -2.324 -0.536 2.613 1.00 73.69 67 PRO A CA 1
ATOM 483 C C . PRO A 1 67 ? -0.801 -0.439 2.746 1.00 73.69 67 PRO A C 1
ATOM 485 O O . PRO A 1 67 ? -0.146 -1.304 3.333 1.00 73.69 67 PRO A O 1
ATOM 488 N N . CYS A 1 68 ? -0.222 0.609 2.167 1.00 62.41 68 CYS A N 1
ATOM 489 C CA . CYS A 1 68 ? 1.162 0.969 2.444 1.00 62.41 68 CYS A CA 1
ATOM 490 C C . CYS A 1 68 ? 1.211 1.673 3.803 1.00 62.41 68 CYS A C 1
ATOM 492 O O . CYS A 1 68 ? 0.283 2.401 4.153 1.00 62.41 68 CYS A O 1
ATOM 494 N N . ALA A 1 69 ? 2.259 1.400 4.588 1.00 54.50 69 ALA A N 1
ATOM 495 C CA . ALA A 1 69 ? 2.389 1.877 5.962 1.00 54.50 69 ALA A CA 1
ATOM 496 C C . ALA A 1 69 ? 2.012 3.366 6.076 1.00 54.50 69 ALA A C 1
ATOM 498 O O . ALA A 1 69 ? 2.660 4.208 5.458 1.00 54.50 69 ALA A O 1
ATOM 499 N N . ARG A 1 70 ? 0.983 3.633 6.895 1.00 49.94 70 ARG A N 1
ATOM 500 C CA . ARG A 1 70 ? 0.285 4.913 7.111 1.00 49.94 70 ARG A CA 1
ATOM 501 C C . ARG A 1 70 ? -0.776 5.238 6.052 1.00 49.94 70 ARG A C 1
ATOM 503 O O . ARG A 1 70 ? -0.562 6.025 5.137 1.00 49.94 70 ARG A O 1
ATOM 510 N N . TRP A 1 71 ? -1.968 4.681 6.265 1.00 49.47 71 TRP A N 1
ATOM 511 C CA . TRP A 1 71 ? -3.201 5.274 5.760 1.00 49.47 71 TRP A CA 1
ATOM 512 C C . TRP A 1 71 ? -3.425 6.608 6.489 1.00 49.47 71 TRP A C 1
ATOM 514 O O . TRP A 1 71 ? -3.435 6.658 7.720 1.00 49.47 71 TRP A O 1
ATOM 524 N N . SER A 1 72 ? -3.541 7.697 5.734 1.00 47.19 72 SER A N 1
ATOM 525 C CA . SER A 1 72 ? -4.117 8.949 6.220 1.00 47.19 72 SER A CA 1
ATOM 526 C C . SER A 1 72 ? -5.384 9.188 5.411 1.00 47.19 72 SER A C 1
ATOM 528 O O . SER A 1 72 ? -5.290 9.187 4.180 1.00 47.19 72 SER A O 1
ATOM 530 N N . PRO A 1 73 ? -6.552 9.358 6.055 1.00 45.34 73 PRO A N 1
ATOM 531 C CA . PRO A 1 73 ? -7.765 9.682 5.329 1.00 45.34 73 PRO A CA 1
ATOM 532 C C . PRO A 1 73 ? -7.546 10.995 4.581 1.00 45.34 73 PRO A C 1
ATOM 534 O O . PRO A 1 73 ? -7.076 11.983 5.149 1.00 45.34 73 PRO A O 1
ATOM 537 N N . ILE A 1 74 ? -7.857 10.978 3.290 1.00 47.41 74 ILE A N 1
ATOM 538 C CA . ILE A 1 74 ? -7.962 12.190 2.488 1.00 47.41 74 ILE A CA 1
ATOM 539 C C . ILE A 1 74 ? -9.272 12.831 2.957 1.00 47.41 74 ILE A C 1
ATOM 541 O O . ILE A 1 74 ? -10.341 12.296 2.673 1.00 47.41 74 ILE A O 1
ATOM 545 N N . SER A 1 75 ? -9.174 13.867 3.796 1.00 43.28 75 SER A N 1
ATOM 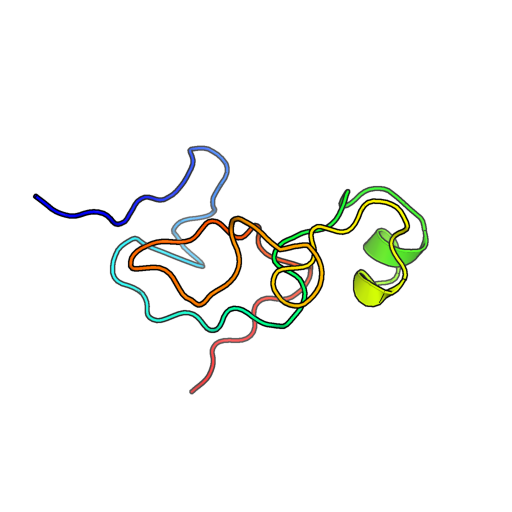546 C CA . SER A 1 75 ? -10.328 14.702 4.168 1.00 43.28 75 SER A CA 1
ATOM 547 C C . SER A 1 75 ? -10.788 15.542 2.986 1.00 43.28 75 SER A C 1
ATOM 549 O O . SER A 1 75 ? -9.907 15.958 2.197 1.00 43.28 75 SER A O 1
#

Radius of gyration: 12.91 Å; Cα contacts (8 Å, |Δi|>4): 86; chains: 1; bounding box: 38×26×30 Å